Protein AF-A0A7J8BQX9-F1 (afdb_monomer)

Solvent-accessible surface area (backbone atoms only — not comparable to full-atom values): 9090 Å² total; per-residue (Å²): 136,90,81,90,88,86,88,82,90,79,88,79,79,86,71,86,81,75,79,79,79,76,76,74,73,80,74,76,67,79,62,90,77,60,11,32,30,45,75,75,44,82,87,68,85,45,78,67,28,36,35,37,30,40,22,84,43,14,66,55,52,51,28,53,30,30,54,70,61,63,80,56,61,73,78,35,79,40,83,31,44,30,27,32,68,85,82,62,49,78,61,46,82,22,41,34,36,29,30,60,49,61,82,30,71,72,44,34,26,27,26,40,42,43,32,56,13,45,70,67,41,50,51,49,52,55,52,35,48,60,70,39,88,64,44,41,76,48,58,96,67,66,84,60,45,83,80,80,86,88,129

Foldseek 3Di:
DDDDDDDDDDDDDDDDDDDPPPPPPPPPDPPQAFKAKDFPDDADADAKTKIKIFGDCQLVLCLQQWPVSDADDAADWDFTFGAQNPPRHTLFRWTKHWHDACPDQARHTMMMTTGGRDPSSRVRSVVSQVPGPRYDYDDVCNPRHPPPDDD

Radius of gyration: 25.77 Å; Cα contacts (8 Å, |Δi|>4): 270; chains: 1; bounding box: 38×90×46 Å

pLDDT: mean 81.4, std 21.97, range [32.38, 98.5]

Mean predicted aligned error: 12.41 Å

Sequence (151 aa):
MWRVPWTLAARAARGPRRPCTRQGSDSSAPRSGSTIFALSSGQGRCGIAVIRTSGPASSHALRSLTAPRDLPRPRYACLRLLSDPCSGEPLDRALVLWFPGPQSFTGEDCAEFHVHGGPAVVSGVLQALGRVPGLRPAEAGADRGSAQEHT

Structure (mmCIF, N/CA/C/O backbone):
data_AF-A0A7J8BQX9-F1
#
_entry.id   AF-A0A7J8BQX9-F1
#
loop_
_atom_site.group_PDB
_atom_site.id
_atom_site.type_symbol
_atom_site.label_atom_id
_atom_site.label_alt_id
_atom_site.label_comp_id
_atom_site.label_asym_id
_atom_site.label_entity_id
_atom_site.label_seq_id
_atom_site.pdbx_PDB_ins_code
_atom_site.Cartn_x
_atom_site.Cartn_y
_atom_site.Cartn_z
_atom_site.occupancy
_atom_site.B_iso_or_equiv
_atom_site.auth_seq_id
_atom_site.auth_comp_id
_atom_site.auth_asym_id
_atom_site.auth_atom_id
_atom_site.pdbx_PDB_model_num
ATOM 1 N N . MET A 1 1 ? 17.560 72.592 19.141 1.00 37.75 1 MET A N 1
ATOM 2 C CA . MET A 1 1 ? 17.325 74.013 19.468 1.00 37.75 1 MET A CA 1
ATOM 3 C C . MET A 1 1 ? 16.197 74.512 18.551 1.00 37.75 1 MET A C 1
ATOM 5 O O . MET A 1 1 ? 16.470 74.691 17.380 1.00 37.75 1 MET A O 1
ATOM 9 N N . TRP A 1 2 ? 14.970 74.647 19.103 1.00 32.38 2 TRP A N 1
ATOM 10 C CA . TRP A 1 2 ? 13.715 75.275 18.582 1.00 32.38 2 TRP A CA 1
ATOM 11 C C . TRP A 1 2 ? 13.065 74.738 17.286 1.00 32.38 2 TRP A C 1
ATOM 13 O O . TRP A 1 2 ? 13.762 74.282 16.398 1.00 32.38 2 TRP A O 1
ATOM 23 N N . ARG A 1 3 ? 11.759 74.890 17.008 1.00 40.19 3 ARG A N 1
ATOM 24 C CA . ARG A 1 3 ? 10.461 74.709 17.712 1.00 40.19 3 ARG A CA 1
ATOM 25 C C . ARG A 1 3 ? 9.369 75.090 16.671 1.00 40.19 3 ARG A C 1
ATOM 27 O O . ARG A 1 3 ? 9.375 76.248 16.291 1.00 40.19 3 ARG A O 1
ATOM 34 N N . VAL A 1 4 ? 8.444 74.159 16.341 1.00 45.25 4 VAL A N 1
ATOM 35 C CA . VAL A 1 4 ? 7.007 74.295 15.893 1.00 45.25 4 VAL A CA 1
ATOM 36 C C . VAL A 1 4 ? 6.656 75.264 14.727 1.00 45.25 4 VAL A C 1
ATOM 38 O O . VAL A 1 4 ? 7.514 76.032 14.319 1.00 45.25 4 VAL A O 1
ATOM 41 N N . PRO A 1 5 ? 5.393 75.375 14.232 1.00 58.66 5 PRO A N 1
ATOM 42 C CA . PRO A 1 5 ? 4.185 74.506 14.265 1.00 58.66 5 PRO A CA 1
ATOM 43 C C . PRO A 1 5 ? 3.642 74.170 12.832 1.00 58.66 5 PRO A C 1
ATOM 45 O O . PRO A 1 5 ? 4.294 74.511 11.860 1.00 58.66 5 PRO A O 1
ATOM 48 N N . TRP A 1 6 ? 2.514 73.484 12.583 1.00 41.94 6 TRP A N 1
ATOM 49 C CA . TRP A 1 6 ? 1.129 74.013 12.510 1.00 41.94 6 TRP A CA 1
ATOM 50 C C . TRP A 1 6 ? 0.108 72.859 12.577 1.00 41.94 6 TRP A C 1
ATOM 52 O O . TRP A 1 6 ? 0.326 71.753 12.089 1.00 41.94 6 TRP A O 1
ATOM 62 N N . THR A 1 7 ? -1.023 73.165 13.201 1.00 47.94 7 THR A N 1
ATOM 63 C CA . THR A 1 7 ? -2.291 72.427 13.273 1.00 47.94 7 THR A CA 1
ATOM 64 C C . THR A 1 7 ? -2.990 72.283 11.918 1.00 47.94 7 THR A C 1
ATOM 66 O O . THR A 1 7 ? -3.078 73.273 11.202 1.00 47.94 7 THR A O 1
ATOM 69 N N . LEU A 1 8 ? -3.654 71.149 11.656 1.00 48.16 8 LEU A N 1
ATOM 70 C CA . LEU A 1 8 ? -5.125 71.092 11.576 1.00 48.16 8 LEU A CA 1
ATOM 71 C C . LEU A 1 8 ? -5.642 69.645 11.504 1.00 48.16 8 LEU A C 1
ATOM 73 O O . LEU A 1 8 ? -5.006 68.742 10.972 1.00 48.16 8 LEU A O 1
ATOM 77 N N . ALA A 1 9 ? -6.829 69.468 12.067 1.00 49.69 9 ALA A N 1
ATOM 78 C CA . ALA A 1 9 ? -7.591 68.240 12.159 1.00 49.69 9 ALA A CA 1
ATOM 79 C C . ALA A 1 9 ? -8.094 67.709 10.805 1.00 49.69 9 ALA A C 1
ATOM 81 O O . ALA A 1 9 ? -8.467 68.480 9.928 1.00 49.69 9 ALA A O 1
ATOM 82 N N . ALA A 1 10 ? -8.286 66.390 10.726 1.00 47.75 10 ALA A N 1
ATOM 83 C CA . ALA A 1 10 ? -9.367 65.799 9.942 1.00 47.75 10 ALA A CA 1
ATOM 84 C C . ALA A 1 10 ? -9.818 64.477 10.588 1.00 47.75 10 ALA A C 1
ATOM 86 O O . ALA A 1 10 ? -9.126 63.462 10.552 1.00 47.75 10 ALA A O 1
ATOM 87 N N . ARG A 1 11 ? -11.006 64.504 11.208 1.00 53.56 11 ARG A N 1
ATOM 88 C CA . ARG A 1 11 ? -11.765 63.312 11.610 1.00 53.56 11 ARG A CA 1
ATOM 89 C C . ARG A 1 11 ? -12.188 62.574 10.340 1.00 53.56 11 ARG A C 1
ATOM 91 O O . ARG A 1 11 ? -13.098 63.028 9.654 1.00 53.56 11 ARG A O 1
ATOM 98 N N . ALA A 1 12 ? -11.571 61.432 10.054 1.00 50.25 12 ALA A N 1
ATOM 99 C CA . ALA A 1 12 ? -12.084 60.509 9.051 1.00 50.25 12 ALA A CA 1
ATOM 100 C C . ALA A 1 12 ? -13.256 59.704 9.638 1.00 50.25 12 ALA A C 1
ATOM 102 O O . ALA A 1 12 ? -13.161 59.092 10.707 1.00 50.25 12 ALA A O 1
ATOM 103 N N . ALA A 1 13 ? -14.386 59.765 8.940 1.00 50.75 13 ALA A N 1
ATOM 104 C CA . ALA A 1 13 ? -15.633 59.106 9.277 1.00 50.75 13 ALA A CA 1
ATOM 105 C C . ALA A 1 13 ? -15.498 57.574 9.234 1.00 50.75 13 ALA A C 1
ATOM 107 O O . ALA A 1 13 ? -14.923 56.999 8.311 1.00 50.75 13 ALA A O 1
ATOM 108 N N . ARG A 1 14 ? -16.071 56.904 10.240 1.00 51.09 14 ARG A N 1
ATOM 109 C CA . ARG A 1 14 ? -16.237 55.448 10.277 1.00 51.09 14 ARG A CA 1
ATOM 110 C C . ARG A 1 14 ? -17.332 55.052 9.284 1.00 51.09 14 ARG A C 1
ATOM 112 O O . ARG A 1 14 ? -18.508 55.254 9.566 1.00 51.09 14 ARG A O 1
ATOM 119 N N . GLY A 1 15 ? -16.938 54.506 8.135 1.00 50.88 15 GLY A N 1
ATOM 120 C CA . GLY A 1 15 ? -17.856 53.848 7.203 1.00 50.88 15 GLY A CA 1
ATOM 121 C C . GLY A 1 15 ? -18.431 52.546 7.789 1.00 50.88 15 GLY A C 1
ATOM 122 O O . GLY A 1 15 ? -17.810 51.944 8.673 1.00 50.88 15 GLY A O 1
ATOM 123 N N . PRO A 1 16 ? -19.614 52.098 7.332 1.00 52.91 16 PRO A N 1
ATOM 124 C CA . PRO A 1 16 ? -20.264 50.904 7.856 1.00 52.91 16 PRO A CA 1
ATOM 125 C C . PRO A 1 16 ? -19.437 49.657 7.527 1.00 52.91 16 PRO A C 1
ATOM 127 O O . PRO A 1 16 ? -19.082 49.401 6.374 1.00 52.91 16 PRO A O 1
ATOM 130 N N . ARG A 1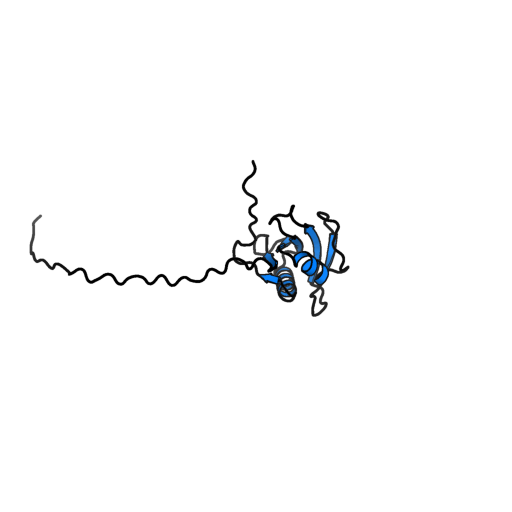 17 ? -19.115 48.873 8.562 1.00 54.88 17 ARG A N 1
ATOM 131 C CA . ARG A 1 17 ? -18.432 47.584 8.422 1.00 54.88 17 ARG A CA 1
ATOM 132 C C . ARG A 1 17 ? -19.340 46.636 7.641 1.00 54.88 17 ARG A C 1
ATOM 134 O O . ARG A 1 17 ? -20.412 46.276 8.117 1.00 54.88 17 ARG A O 1
ATOM 141 N N . ARG A 1 18 ? -18.901 46.238 6.446 1.00 50.16 18 ARG A N 1
ATOM 142 C CA . ARG A 1 18 ? -19.527 45.156 5.679 1.00 50.16 18 ARG A CA 1
ATOM 143 C C . ARG A 1 18 ? -19.466 43.866 6.507 1.00 50.16 18 ARG A C 1
ATOM 145 O O . ARG A 1 18 ? -18.382 43.545 7.000 1.00 50.16 18 ARG A O 1
ATOM 152 N N . PRO A 1 19 ? -20.573 43.125 6.670 1.00 48.69 19 PRO A N 1
ATOM 153 C CA . PRO A 1 19 ? -20.513 41.820 7.303 1.00 48.69 19 PRO A CA 1
ATOM 154 C C . PRO A 1 19 ? -19.683 40.891 6.415 1.00 48.69 19 PRO A C 1
ATOM 156 O O . PRO A 1 19 ? -19.933 40.772 5.214 1.00 48.69 19 PRO A O 1
ATOM 159 N N . CYS A 1 20 ? -18.669 40.254 7.003 1.00 46.84 20 CYS A N 1
ATOM 160 C CA . CYS A 1 20 ? -18.013 39.125 6.373 1.00 46.84 20 CYS A CA 1
ATOM 161 C C . CYS A 1 20 ? -19.053 38.005 6.272 1.00 46.84 20 CYS A C 1
ATOM 163 O O . CYS A 1 20 ? -19.405 37.350 7.251 1.00 46.84 20 CYS A O 1
ATOM 165 N N . THR A 1 21 ? -19.598 37.792 5.081 1.00 54.22 21 THR A N 1
ATOM 166 C CA . THR A 1 21 ? -20.273 36.533 4.790 1.00 54.22 21 THR A CA 1
ATOM 167 C C . THR A 1 21 ? -19.191 35.465 4.805 1.00 54.22 21 THR A C 1
ATOM 169 O O . THR A 1 21 ? -18.440 35.309 3.842 1.00 54.22 21 THR A O 1
ATOM 172 N N . ARG A 1 22 ? -19.064 34.798 5.954 1.00 51.34 22 ARG A N 1
ATOM 173 C CA . ARG A 1 22 ? -18.281 33.585 6.152 1.00 51.34 22 ARG A CA 1
ATOM 174 C C . ARG A 1 22 ? -18.890 32.542 5.220 1.00 51.34 22 ARG A C 1
ATOM 176 O O . ARG A 1 22 ? -19.876 31.902 5.565 1.00 51.34 22 ARG A O 1
ATOM 183 N N . GLN A 1 23 ? -18.373 32.456 3.998 1.00 56.19 23 GLN A N 1
ATOM 184 C CA . GLN A 1 23 ? -18.659 31.323 3.134 1.00 56.19 23 GLN A CA 1
ATOM 185 C C . GLN A 1 23 ? -18.113 30.109 3.876 1.00 56.19 23 GLN A C 1
ATOM 187 O O . GLN A 1 23 ? -16.906 29.989 4.081 1.00 56.19 23 GLN A O 1
ATOM 192 N N . GLY A 1 24 ? -19.025 29.286 4.390 1.00 42.78 24 GLY A N 1
ATOM 193 C CA . GLY A 1 24 ? -18.687 27.971 4.895 1.00 42.78 24 GLY A CA 1
ATOM 194 C C . GLY A 1 24 ? -18.142 27.181 3.721 1.00 42.78 24 GLY A C 1
ATOM 195 O O . GLY A 1 24 ? -18.906 26.717 2.881 1.00 42.78 24 GLY A O 1
ATOM 196 N N . SER A 1 25 ? -16.819 27.086 3.633 1.00 49.59 25 SER A N 1
ATOM 197 C CA . SER A 1 25 ? -16.188 25.977 2.942 1.00 49.59 25 SER A CA 1
ATOM 198 C C . SER A 1 25 ? -16.657 24.731 3.677 1.00 49.59 25 SER A C 1
ATOM 200 O O . SER A 1 25 ? -16.297 24.539 4.840 1.00 49.59 25 SER A O 1
ATOM 202 N N . ASP A 1 26 ? -17.527 23.965 3.031 1.00 43.91 26 ASP A N 1
ATOM 203 C CA . ASP A 1 26 ? -17.935 22.637 3.459 1.00 43.91 26 ASP A CA 1
ATOM 204 C C . ASP A 1 26 ? -16.667 21.785 3.586 1.00 43.91 26 ASP A C 1
ATOM 206 O O . ASP A 1 26 ? -16.126 21.262 2.612 1.00 43.91 26 ASP A O 1
ATOM 210 N N . SER A 1 27 ? -16.093 21.777 4.787 1.00 46.38 27 SER A N 1
ATOM 211 C CA . SER A 1 27 ? -15.006 20.894 5.167 1.00 46.38 27 SER A CA 1
ATOM 212 C C . SER A 1 27 ? -15.613 19.505 5.196 1.00 46.38 27 SER A C 1
ATOM 214 O O . SER A 1 27 ? -16.216 19.123 6.201 1.00 46.38 27 SER A O 1
ATOM 216 N N . SER A 1 28 ? -15.520 18.797 4.069 1.00 41.41 28 SER A N 1
ATOM 217 C CA . SER A 1 28 ? -16.001 17.432 3.945 1.00 41.41 28 SER A CA 1
ATOM 218 C C . SER A 1 28 ? -15.321 16.596 5.020 1.00 41.41 28 SER A C 1
ATOM 220 O O . SER A 1 28 ? -14.158 16.215 4.886 1.00 41.41 28 SER A O 1
ATOM 222 N N . ALA A 1 29 ? -16.044 16.331 6.106 1.00 47.25 29 ALA A N 1
ATOM 223 C CA . ALA A 1 29 ? -15.670 15.309 7.062 1.00 47.25 29 ALA A CA 1
ATOM 224 C C . ALA A 1 29 ? -15.322 14.032 6.272 1.00 47.25 29 ALA A C 1
ATOM 226 O O . ALA A 1 29 ? -15.980 13.758 5.258 1.00 47.25 29 ALA A O 1
ATOM 227 N N . PRO A 1 30 ? -14.287 13.268 6.672 1.00 46.03 30 PRO A N 1
ATOM 228 C CA . PRO A 1 30 ? -13.904 12.059 5.958 1.00 46.03 3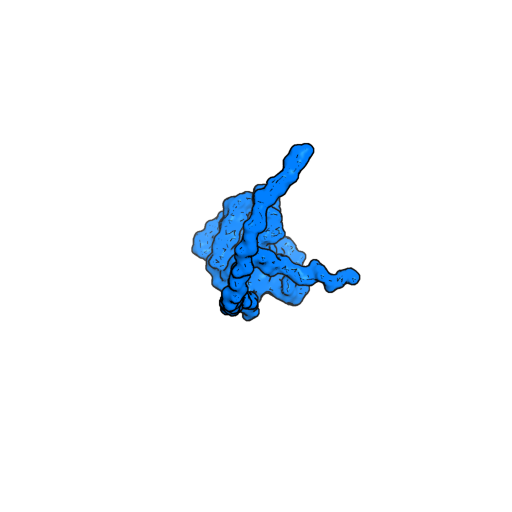0 PRO A CA 1
ATOM 229 C C . PRO A 1 30 ? -15.152 11.194 5.798 1.00 46.03 30 PRO A C 1
ATOM 231 O O . PRO A 1 30 ? -15.782 10.828 6.790 1.00 46.03 30 PRO A O 1
ATOM 234 N N . ARG A 1 31 ? -15.562 10.931 4.549 1.00 49.25 31 ARG A N 1
ATOM 235 C CA . ARG A 1 31 ? -16.710 10.062 4.275 1.00 49.25 31 ARG A CA 1
ATOM 236 C C . ARG A 1 31 ? -16.439 8.743 4.986 1.00 49.25 31 ARG A C 1
ATOM 238 O O . ARG A 1 31 ? -15.521 8.029 4.582 1.00 49.25 31 ARG A O 1
ATOM 245 N N . SER A 1 32 ? -17.203 8.453 6.038 1.00 54.91 32 SER A N 1
ATOM 246 C CA . SER A 1 32 ? -17.091 7.221 6.815 1.00 54.91 32 SER A CA 1
ATOM 247 C C . SER A 1 32 ? -17.264 6.037 5.857 1.00 54.91 32 SER A C 1
ATOM 249 O O . SER A 1 32 ? -18.384 5.734 5.444 1.00 54.91 32 SER A O 1
ATOM 251 N N . GLY A 1 33 ? -16.155 5.451 5.401 1.00 66.38 33 GLY A N 1
ATOM 252 C CA . GLY A 1 33 ? -16.148 4.365 4.418 1.00 66.38 33 GLY A CA 1
ATOM 253 C C . GLY A 1 33 ? -15.125 4.466 3.279 1.00 66.38 33 GLY A C 1
ATOM 254 O O . GLY A 1 33 ? -14.944 3.474 2.578 1.00 66.38 33 GLY A O 1
ATOM 255 N N . SER A 1 34 ? -14.436 5.595 3.062 1.00 87.06 34 SER A N 1
ATOM 256 C CA . SER A 1 34 ? -13.342 5.649 2.068 1.00 87.06 34 SER A CA 1
ATOM 257 C C . SER A 1 34 ? -12.013 5.203 2.680 1.00 87.06 34 SER A C 1
ATOM 259 O O . SER A 1 34 ? -11.651 5.725 3.731 1.00 87.06 34 SER A O 1
ATOM 261 N N . THR A 1 35 ? -11.263 4.320 2.013 1.00 95.38 35 THR A N 1
ATOM 262 C CA . THR A 1 35 ? -9.914 3.925 2.462 1.00 95.38 35 THR A CA 1
ATOM 263 C C . THR A 1 35 ? -8.887 4.946 1.999 1.00 95.38 35 THR A C 1
ATOM 265 O O . THR A 1 35 ? -8.873 5.329 0.828 1.00 95.38 35 THR A O 1
ATOM 268 N N . ILE A 1 36 ? -8.035 5.400 2.909 1.00 96.25 36 ILE A N 1
ATOM 269 C CA . ILE A 1 36 ? -6.973 6.367 2.627 1.00 96.25 36 ILE A CA 1
ATOM 270 C C . ILE A 1 36 ? -5.616 5.681 2.522 1.00 96.25 36 ILE A C 1
ATOM 272 O O . ILE A 1 36 ? -5.424 4.604 3.088 1.00 96.25 36 ILE A O 1
ATOM 276 N N . PHE A 1 37 ? -4.679 6.300 1.804 1.00 97.19 37 PHE A N 1
ATOM 277 C CA . PHE A 1 37 ? -3.283 5.878 1.788 1.00 97.19 37 PHE A CA 1
ATOM 278 C C . PHE A 1 37 ? -2.304 7.048 1.706 1.00 97.19 37 PHE A C 1
ATOM 280 O O . PHE A 1 37 ? -2.562 8.031 1.004 1.00 97.19 37 PHE A O 1
ATOM 287 N N . ALA A 1 38 ? -1.143 6.915 2.346 1.00 96.12 38 ALA A N 1
ATOM 288 C CA . ALA A 1 38 ? -0.025 7.835 2.169 1.00 96.12 38 ALA A CA 1
ATOM 289 C C . ALA A 1 38 ? 1.328 7.225 2.549 1.00 96.12 38 ALA A C 1
ATOM 291 O O . ALA A 1 38 ? 1.443 6.170 3.181 1.00 96.12 38 ALA A O 1
ATOM 292 N N . LEU A 1 39 ? 2.383 7.951 2.174 1.00 95.44 39 LEU A N 1
ATOM 293 C CA . LEU A 1 39 ? 3.724 7.754 2.708 1.00 95.44 39 LEU A CA 1
ATOM 294 C C . LEU A 1 39 ? 3.731 8.124 4.201 1.00 95.44 39 LEU A C 1
ATOM 296 O O . LEU A 1 39 ? 3.517 9.277 4.564 1.00 95.44 39 LEU A O 1
ATOM 300 N N . SER A 1 40 ? 3.986 7.134 5.051 1.00 93.94 40 SER A N 1
ATOM 301 C CA . SER A 1 40 ? 4.053 7.258 6.512 1.00 93.94 40 SER A CA 1
ATOM 302 C C . SER A 1 40 ? 5.469 7.516 7.039 1.00 93.94 40 SER A C 1
ATOM 304 O O . SER A 1 40 ? 5.630 7.919 8.189 1.00 93.94 40 SER A O 1
ATOM 306 N N . SER A 1 41 ? 6.503 7.287 6.225 1.00 89.31 41 SER A N 1
ATOM 307 C CA . SER A 1 41 ? 7.892 7.644 6.541 1.00 89.31 41 SER A CA 1
ATOM 308 C C . SER A 1 41 ? 8.249 9.062 6.072 1.00 89.31 41 SER A C 1
ATOM 310 O O . SER A 1 41 ? 7.495 9.709 5.346 1.00 89.31 41 SER A O 1
ATOM 312 N N . GLY A 1 42 ? 9.436 9.548 6.455 1.00 81.50 42 GLY A N 1
ATOM 313 C CA . GLY A 1 42 ? 9.975 10.807 5.935 1.00 81.50 42 GLY A CA 1
ATOM 314 C C . GLY A 1 42 ? 10.099 10.803 4.405 1.00 81.50 42 GLY A C 1
ATOM 315 O O . GLY A 1 42 ? 10.324 9.760 3.789 1.00 81.50 42 GLY A O 1
ATOM 316 N N . GLN A 1 43 ? 9.949 11.979 3.796 1.00 80.69 43 GLN A N 1
ATOM 317 C CA . GLN A 1 43 ? 10.143 12.168 2.358 1.00 80.69 43 GLN A CA 1
ATOM 318 C C . GLN A 1 43 ? 11.635 12.181 1.999 1.00 80.69 43 GLN A C 1
ATOM 320 O O . GLN A 1 43 ? 12.465 12.666 2.766 1.00 80.69 43 GLN A O 1
ATOM 325 N N . GLY A 1 44 ? 11.963 11.706 0.796 1.00 82.94 44 GLY A N 1
ATOM 326 C CA . GLY A 1 44 ? 13.325 11.700 0.262 1.00 82.94 44 GLY A CA 1
ATOM 327 C C . GLY A 1 44 ? 13.913 10.298 0.114 1.00 82.94 44 GLY A C 1
ATOM 328 O O . GLY A 1 44 ? 13.229 9.289 0.275 1.00 82.94 44 GLY A O 1
ATOM 329 N N . ARG A 1 45 ? 15.198 10.242 -0.248 1.00 88.50 45 ARG A N 1
ATOM 330 C CA . ARG A 1 45 ? 15.920 8.976 -0.418 1.00 88.50 45 ARG A CA 1
ATOM 331 C C . ARG A 1 45 ? 16.183 8.352 0.948 1.00 88.50 45 ARG A C 1
ATOM 333 O O . ARG A 1 45 ? 16.784 8.987 1.810 1.00 88.50 45 ARG A O 1
ATOM 340 N N . CYS A 1 46 ? 15.774 7.104 1.117 1.00 92.31 46 CYS A N 1
ATOM 341 C CA . CYS A 1 46 ? 16.002 6.324 2.329 1.00 92.31 46 CYS A CA 1
ATOM 342 C C . CYS A 1 46 ? 16.182 4.839 1.982 1.00 92.31 46 CYS A C 1
ATOM 344 O O . CYS A 1 46 ? 15.937 4.428 0.849 1.00 92.31 46 CYS A O 1
ATOM 346 N N . GLY A 1 47 ? 16.645 4.034 2.943 1.00 95.19 47 GLY A N 1
ATOM 347 C CA . GLY A 1 47 ? 16.728 2.583 2.756 1.00 95.19 47 GLY A CA 1
ATOM 348 C C . GLY A 1 47 ? 15.338 1.968 2.596 1.00 95.19 47 GLY A C 1
ATOM 349 O O . GLY A 1 47 ? 15.078 1.280 1.614 1.00 95.19 47 GLY A O 1
ATOM 350 N N . ILE A 1 48 ? 14.432 2.301 3.519 1.00 97.00 48 ILE A N 1
ATOM 351 C CA . ILE A 1 48 ? 13.054 1.811 3.551 1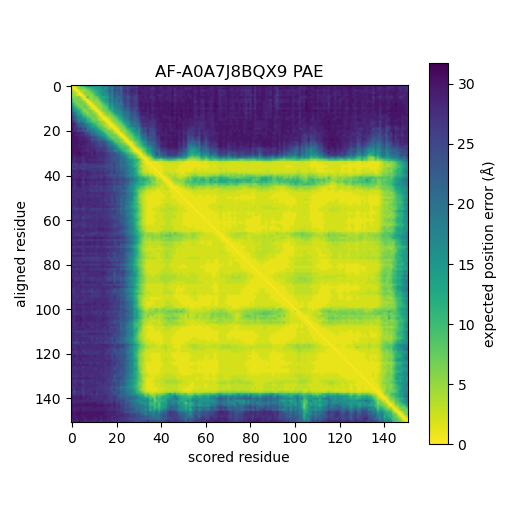.00 97.00 48 ILE A CA 1
ATOM 352 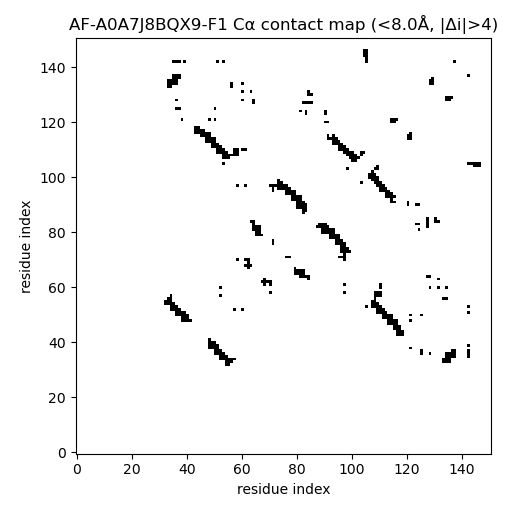C C . ILE A 1 48 ? 12.087 2.984 3.688 1.00 97.00 48 ILE A C 1
ATOM 354 O O . ILE A 1 48 ? 12.263 3.841 4.555 1.00 97.00 48 ILE A O 1
ATOM 358 N N . ALA A 1 49 ? 11.054 2.975 2.854 1.00 96.94 49 ALA A N 1
ATOM 359 C CA . ALA A 1 49 ? 9.886 3.829 2.949 1.00 96.94 49 ALA A CA 1
ATOM 360 C C . ALA A 1 49 ? 8.672 2.999 3.384 1.00 96.94 49 ALA A C 1
ATOM 362 O O . ALA A 1 49 ?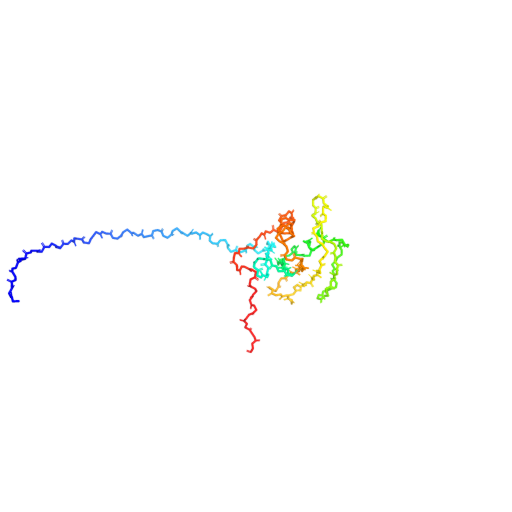 8.487 1.869 2.933 1.00 96.94 49 ALA A O 1
ATOM 363 N N . VAL A 1 50 ? 7.831 3.567 4.248 1.00 97.62 50 VAL A N 1
ATOM 364 C CA . VAL A 1 50 ? 6.599 2.911 4.708 1.00 97.62 50 VAL A CA 1
ATOM 365 C C . VAL A 1 50 ? 5.413 3.620 4.083 1.00 97.62 50 VAL A C 1
ATOM 367 O O . VAL A 1 50 ? 5.227 4.814 4.304 1.00 97.62 50 VAL A O 1
ATOM 370 N N . ILE A 1 51 ? 4.607 2.890 3.320 1.00 97.69 51 ILE A N 1
ATOM 371 C CA . ILE A 1 51 ? 3.3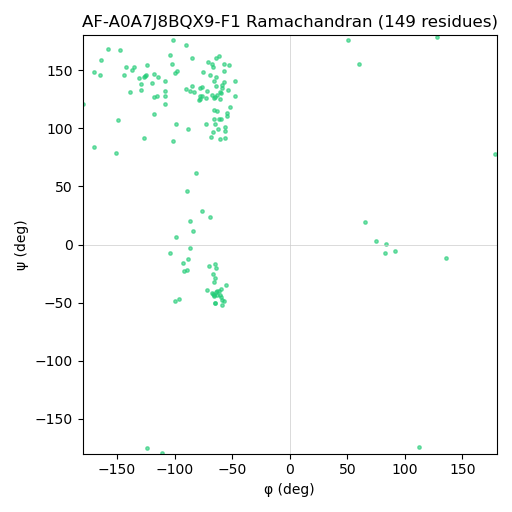22 3.354 2.791 1.00 97.69 51 ILE A CA 1
ATOM 372 C C . ILE A 1 51 ? 2.224 2.625 3.555 1.00 97.69 51 ILE A C 1
ATOM 374 O O . ILE A 1 51 ? 2.288 1.407 3.718 1.00 97.69 51 ILE A O 1
ATOM 378 N N . ARG A 1 52 ? 1.220 3.359 4.030 1.00 97.81 52 ARG A N 1
ATOM 379 C CA . ARG A 1 52 ? 0.116 2.804 4.814 1.00 97.81 52 ARG A CA 1
ATOM 380 C C . ARG A 1 52 ? -1.202 3.007 4.092 1.00 97.81 52 ARG A C 1
ATOM 382 O O . ARG A 1 52 ? -1.387 4.011 3.417 1.00 97.81 52 ARG A O 1
ATOM 389 N N . THR A 1 53 ? -2.103 2.049 4.267 1.00 97.50 53 THR A N 1
ATOM 390 C CA . THR A 1 53 ? -3.532 2.170 3.961 1.00 97.50 53 THR A CA 1
ATOM 391 C C . THR A 1 53 ? -4.334 2.083 5.261 1.00 97.50 53 THR A C 1
ATOM 393 O O . THR A 1 53 ? -3.936 1.341 6.163 1.00 97.50 53 THR A O 1
ATOM 396 N N . SER A 1 54 ? -5.433 2.832 5.374 1.00 96.50 54 SER A N 1
ATOM 397 C CA . SER A 1 54 ? -6.385 2.764 6.494 1.00 96.50 54 SER A CA 1
ATOM 398 C C . SER A 1 54 ? -7.818 2.844 5.987 1.00 96.50 54 SER A C 1
ATOM 400 O O . SER A 1 54 ? -8.134 3.729 5.192 1.00 96.50 54 SER A O 1
ATOM 402 N N . GLY A 1 55 ? -8.676 1.935 6.446 1.00 95.38 55 GLY A N 1
ATOM 403 C CA . GLY A 1 55 ? -10.089 1.868 6.084 1.00 95.38 55 GLY A CA 1
ATOM 404 C C . GLY A 1 55 ? -10.533 0.485 5.584 1.00 95.38 55 GLY A C 1
ATOM 405 O O . GLY A 1 55 ? -9.730 -0.446 5.477 1.00 95.38 55 GLY A O 1
ATOM 406 N N . PRO A 1 56 ? -11.825 0.324 5.249 1.00 95.38 56 PRO A N 1
ATOM 407 C CA . PRO A 1 56 ? -12.440 -0.983 4.978 1.00 95.38 56 PRO A CA 1
ATOM 408 C C . PRO A 1 56 ? -11.872 -1.730 3.756 1.00 95.38 56 PRO A C 1
ATOM 410 O O . PRO A 1 56 ? -12.022 -2.945 3.647 1.00 95.38 56 PRO A O 1
ATOM 413 N N . ALA A 1 57 ? -11.210 -1.033 2.830 1.00 96.38 57 ALA A N 1
ATOM 414 C CA . ALA A 1 57 ? -10.595 -1.610 1.637 1.00 96.38 57 ALA A CA 1
ATOM 415 C C . ALA A 1 57 ? -9.080 -1.849 1.787 1.00 96.38 57 ALA A C 1
ATOM 417 O O . ALA A 1 57 ? -8.444 -2.265 0.820 1.00 96.38 57 ALA A O 1
ATOM 418 N N . SER A 1 58 ? -8.481 -1.661 2.970 1.00 97.38 58 SER A N 1
ATOM 419 C CA . SER A 1 58 ? -7.044 -1.921 3.188 1.00 97.38 58 SER A CA 1
ATOM 420 C C . SER A 1 58 ? -6.661 -3.379 2.904 1.00 97.38 58 SER A C 1
ATOM 422 O O . SER A 1 58 ? -5.619 -3.654 2.308 1.00 97.38 58 SER A O 1
ATOM 424 N N . SER A 1 59 ? -7.531 -4.331 3.261 1.00 97.12 59 SER A N 1
ATOM 425 C CA . SER A 1 59 ? -7.331 -5.747 2.924 1.00 97.12 59 SER A CA 1
ATOM 426 C C . SER A 1 59 ? -7.353 -5.979 1.411 1.00 97.12 59 SER A C 1
ATOM 428 O O . SER A 1 59 ? -6.536 -6.731 0.878 1.00 97.12 59 SER A O 1
ATOM 430 N N . HIS A 1 60 ? -8.265 -5.310 0.702 1.00 97.19 60 HIS A N 1
ATOM 431 C CA . HIS A 1 60 ? -8.368 -5.381 -0.750 1.00 97.19 60 HIS A CA 1
ATOM 432 C C . HIS A 1 60 ? -7.144 -4.763 -1.432 1.00 97.19 60 HIS A C 1
ATOM 434 O O . HIS A 1 60 ? -6.601 -5.366 -2.357 1.00 97.19 60 HIS A O 1
ATOM 440 N N . ALA A 1 61 ? -6.660 -3.621 -0.941 1.00 97.44 61 ALA A N 1
ATOM 441 C CA . ALA A 1 61 ? -5.437 -2.986 -1.418 1.00 97.44 61 ALA A CA 1
ATOM 442 C C . ALA A 1 61 ? -4.238 -3.932 -1.311 1.00 97.44 61 ALA A C 1
ATOM 444 O O . ALA A 1 61 ? -3.533 -4.150 -2.295 1.00 97.44 61 ALA A O 1
ATOM 445 N N . LEU A 1 62 ? -4.063 -4.564 -0.144 1.00 97.81 62 LEU A N 1
ATOM 446 C CA . LEU A 1 62 ? -2.968 -5.499 0.088 1.00 97.81 62 LEU A CA 1
ATOM 447 C C . LEU A 1 62 ? -3.005 -6.665 -0.909 1.00 97.81 62 LEU A C 1
ATOM 449 O O . LEU A 1 62 ? -2.034 -6.887 -1.625 1.00 97.81 62 LEU A O 1
ATOM 453 N N . ARG A 1 63 ? -4.151 -7.344 -1.043 1.00 97.81 63 ARG A N 1
ATOM 454 C CA . ARG A 1 63 ? -4.316 -8.471 -1.985 1.00 97.81 63 ARG A CA 1
ATOM 455 C C . ARG A 1 63 ? -4.192 -8.070 -3.458 1.00 97.81 63 ARG A C 1
ATOM 457 O O . ARG A 1 63 ? -3.853 -8.905 -4.300 1.00 97.81 63 ARG A O 1
ATOM 464 N N . SER A 1 64 ? -4.535 -6.828 -3.792 1.00 97.62 64 SER A N 1
ATOM 465 C CA . SER A 1 64 ? -4.495 -6.334 -5.171 1.00 97.62 64 SER A CA 1
ATOM 466 C C . SER A 1 64 ? -3.063 -6.143 -5.652 1.00 97.62 64 SER A C 1
ATOM 468 O O . SER A 1 64 ? -2.765 -6.497 -6.793 1.00 97.62 64 SER A O 1
ATOM 470 N N . LEU A 1 65 ? -2.189 -5.650 -4.770 1.00 98.00 65 LEU A N 1
ATOM 471 C CA . LEU A 1 65 ? -0.794 -5.363 -5.088 1.00 98.00 65 LEU A CA 1
ATOM 472 C C . LEU A 1 65 ? 0.140 -6.563 -4.865 1.00 98.00 65 LEU A C 1
ATOM 474 O O . LEU A 1 65 ? 1.212 -6.581 -5.458 1.00 98.00 65 LEU A O 1
ATOM 478 N N . THR A 1 66 ? -0.210 -7.553 -4.034 1.00 97.38 66 THR A N 1
ATOM 479 C CA . THR A 1 66 ? 0.707 -8.658 -3.695 1.00 97.38 66 THR A CA 1
ATOM 480 C C . THR A 1 66 ? 0.486 -9.937 -4.499 1.00 97.38 66 THR A C 1
ATOM 482 O O . THR A 1 66 ? -0.639 -10.329 -4.814 1.00 97.38 66 THR A O 1
ATOM 485 N N . ALA A 1 67 ? 1.580 -10.671 -4.715 1.00 91.00 67 ALA A N 1
ATOM 486 C CA . ALA A 1 67 ? 1.562 -12.092 -5.051 1.00 91.00 67 ALA A CA 1
ATOM 487 C C . ALA A 1 67 ? 2.290 -12.912 -3.961 1.00 91.00 67 ALA A C 1
ATOM 489 O O . ALA A 1 67 ? 3.451 -12.609 -3.661 1.00 91.00 67 ALA A O 1
ATOM 490 N N . PRO A 1 68 ? 1.670 -13.960 -3.378 1.00 92.00 68 PRO A N 1
ATOM 491 C CA . PRO A 1 68 ? 0.260 -14.368 -3.503 1.00 92.00 68 PRO A CA 1
ATOM 492 C C . PRO A 1 68 ? -0.755 -13.319 -2.997 1.00 92.00 68 PRO A C 1
ATOM 494 O O . PRO A 1 68 ? -0.403 -12.395 -2.263 1.00 92.00 68 PRO A O 1
ATOM 497 N N . ARG A 1 69 ? -2.023 -13.468 -3.420 1.00 92.81 69 ARG A N 1
ATOM 498 C CA . ARG A 1 69 ? -3.156 -12.560 -3.111 1.00 92.81 69 ARG A CA 1
ATOM 499 C C . ARG A 1 69 ? -3.867 -12.894 -1.786 1.00 92.81 69 ARG A C 1
ATOM 501 O O . ARG A 1 69 ? -5.041 -12.564 -1.585 1.00 92.81 69 ARG A O 1
ATOM 508 N N . ASP A 1 70 ? -3.199 -13.619 -0.897 1.00 94.62 70 ASP A N 1
ATOM 509 C CA . ASP A 1 70 ? -3.670 -13.894 0.457 1.00 94.62 70 ASP A CA 1
ATOM 510 C C . ASP A 1 70 ? -3.292 -12.753 1.415 1.00 94.62 70 ASP A C 1
ATOM 512 O O . ASP A 1 70 ? -2.420 -11.938 1.120 1.00 94.62 70 ASP A O 1
ATOM 516 N N . LEU A 1 71 ? -3.970 -12.665 2.562 1.00 96.25 71 LEU A N 1
ATOM 517 C CA . LEU A 1 71 ? -3.529 -11.755 3.620 1.00 96.25 71 LEU A CA 1
ATOM 518 C C . LEU A 1 71 ? -2.472 -12.466 4.469 1.00 96.25 71 LEU A C 1
ATOM 520 O O . LEU A 1 71 ? -2.700 -13.615 4.857 1.00 96.25 71 LEU A O 1
ATOM 524 N N . PRO A 1 72 ? -1.369 -11.788 4.827 1.00 96.31 72 PRO A N 1
ATOM 525 C CA . PRO A 1 72 ? -0.489 -12.246 5.889 1.00 96.31 72 PRO A CA 1
ATOM 526 C C . PRO A 1 72 ? -1.268 -12.512 7.178 1.00 96.31 72 PRO A C 1
ATOM 528 O O . PRO A 1 72 ? -2.301 -11.885 7.447 1.00 96.31 72 PRO A O 1
ATOM 531 N N . ARG A 1 73 ? -0.729 -13.391 8.030 1.00 97.31 73 ARG A N 1
ATOM 532 C CA . ARG A 1 73 ? -1.227 -13.519 9.402 1.00 97.31 73 ARG A CA 1
ATOM 533 C C . ARG A 1 73 ? -1.201 -12.126 10.059 1.00 97.31 73 ARG A C 1
ATOM 535 O O . ARG A 1 73 ? -0.180 -11.444 9.945 1.00 97.31 73 ARG A O 1
ATOM 542 N N . PRO A 1 74 ? -2.277 -11.694 10.743 1.00 97.62 74 PRO A N 1
ATOM 543 C CA . PRO A 1 74 ? -2.319 -10.391 11.398 1.00 97.62 74 PRO A CA 1
ATOM 544 C C . PRO A 1 74 ? -1.066 -10.119 12.232 1.00 97.62 74 PRO A C 1
ATOM 546 O O . PRO A 1 74 ? -0.716 -10.936 13.083 1.00 97.62 74 PRO A O 1
ATOM 549 N N . ARG A 1 75 ? -0.418 -8.971 12.001 1.00 95.62 75 ARG A N 1
ATOM 550 C CA . ARG A 1 75 ? 0.821 -8.522 12.671 1.00 95.62 75 ARG A CA 1
ATOM 551 C C . ARG A 1 75 ? 2.077 -9.357 12.396 1.00 95.62 75 ARG A C 1
ATOM 553 O O . ARG A 1 75 ? 3.039 -9.266 13.152 1.00 95.62 75 ARG A O 1
ATOM 560 N N . TYR A 1 76 ? 2.098 -10.144 11.323 1.00 97.38 76 TYR A N 1
ATOM 561 C CA . TYR A 1 76 ? 3.311 -10.811 10.848 1.00 97.38 76 TYR A CA 1
ATOM 562 C C . TYR A 1 76 ? 3.788 -10.165 9.554 1.00 97.38 76 TYR A C 1
ATOM 564 O O . TYR A 1 76 ? 3.028 -10.044 8.593 1.00 97.38 76 TYR A O 1
ATOM 572 N N . ALA A 1 77 ? 5.063 -9.782 9.526 1.00 97.31 77 ALA A N 1
ATOM 573 C CA . ALA A 1 77 ? 5.706 -9.314 8.310 1.00 97.31 77 ALA A CA 1
ATOM 574 C C . ALA A 1 77 ? 5.942 -10.490 7.358 1.00 97.31 77 ALA A C 1
ATOM 576 O O . ALA A 1 77 ? 6.446 -11.540 7.759 1.00 97.31 77 ALA A O 1
ATOM 577 N N . CYS A 1 78 ? 5.580 -10.309 6.092 1.00 97.25 78 CYS A N 1
ATOM 578 C CA . CYS A 1 78 ? 5.821 -11.282 5.031 1.00 97.25 78 CYS A CA 1
ATOM 579 C C . CYS A 1 78 ? 6.495 -10.594 3.848 1.00 97.25 78 CYS A C 1
ATOM 581 O O . CYS A 1 78 ? 6.087 -9.504 3.457 1.00 97.25 78 CYS A O 1
ATOM 583 N N . LEU A 1 79 ? 7.491 -11.244 3.245 1.00 98.06 79 LEU A N 1
ATOM 584 C CA . LEU A 1 79 ? 8.070 -10.775 1.989 1.00 98.06 79 LEU A CA 1
ATOM 585 C C . LEU A 1 79 ? 7.116 -11.111 0.836 1.00 98.06 79 LEU A C 1
ATOM 587 O O . LEU A 1 79 ? 6.687 -12.264 0.688 1.00 98.06 79 LEU A O 1
ATOM 591 N N . ARG A 1 80 ? 6.779 -10.108 0.026 1.00 98.00 80 ARG A N 1
ATOM 592 C CA . ARG A 1 80 ? 5.906 -10.244 -1.144 1.00 98.00 80 ARG A CA 1
ATOM 593 C C . ARG A 1 80 ? 6.471 -9.457 -2.322 1.00 98.00 80 ARG A C 1
ATOM 595 O O . ARG A 1 80 ? 7.133 -8.436 -2.145 1.00 98.00 80 ARG A O 1
ATOM 602 N N . LEU A 1 81 ? 6.196 -9.943 -3.530 1.00 98.25 81 LEU A N 1
ATOM 603 C CA . LEU A 1 81 ? 6.348 -9.131 -4.732 1.00 98.25 81 LEU A CA 1
ATOM 604 C C . LEU A 1 81 ? 5.132 -8.206 -4.822 1.00 98.25 81 LEU A C 1
ATOM 606 O O . LEU A 1 81 ? 3.998 -8.691 -4.794 1.00 98.25 81 LEU A O 1
ATOM 610 N N . LEU A 1 82 ? 5.392 -6.906 -4.904 1.00 98.50 82 LEU A N 1
ATOM 611 C CA . LEU A 1 82 ? 4.412 -5.887 -5.233 1.00 98.50 82 LEU A CA 1
ATOM 612 C C . LEU A 1 82 ? 4.389 -5.693 -6.743 1.00 98.50 82 LEU A C 1
ATOM 614 O O . LEU A 1 82 ? 5.445 -5.538 -7.358 1.00 98.50 82 LEU A O 1
ATOM 618 N N . SER A 1 83 ? 3.195 -5.651 -7.312 1.00 98.38 83 SER A N 1
ATOM 619 C CA . SER A 1 83 ? 2.969 -5.396 -8.728 1.00 98.38 83 SER A CA 1
ATOM 620 C C . SER A 1 83 ? 1.836 -4.400 -8.917 1.00 98.38 83 SER A C 1
ATOM 622 O O . SER A 1 83 ? 0.923 -4.315 -8.091 1.00 98.38 83 SER A O 1
ATOM 624 N N . ASP A 1 84 ? 1.876 -3.660 -10.020 1.00 97.38 84 ASP A N 1
ATOM 625 C CA . ASP A 1 84 ? 0.751 -2.824 -10.415 1.00 97.38 84 ASP A CA 1
ATOM 626 C C . ASP A 1 84 ? -0.477 -3.710 -10.715 1.00 97.38 84 ASP A C 1
ATOM 628 O O . ASP A 1 84 ? -0.368 -4.673 -11.481 1.00 97.38 84 ASP A O 1
ATOM 632 N N . PRO A 1 85 ? -1.652 -3.427 -10.122 1.00 95.31 85 PRO A N 1
ATOM 633 C CA . PRO A 1 85 ? -2.825 -4.287 -10.254 1.00 95.31 85 PRO A CA 1
ATOM 634 C C . PRO A 1 85 ? -3.445 -4.266 -11.659 1.00 95.31 85 PRO A C 1
ATOM 636 O O . PRO A 1 85 ? -4.210 -5.174 -11.985 1.00 95.31 85 PRO A O 1
ATOM 639 N N . CYS A 1 86 ? -3.143 -3.257 -12.481 1.00 94.50 86 CYS A N 1
ATOM 640 C CA . CYS A 1 86 ? -3.679 -3.111 -13.831 1.00 94.50 86 CYS A CA 1
ATOM 641 C C . CYS A 1 86 ? -2.721 -3.666 -14.892 1.00 94.50 86 CYS A C 1
ATOM 643 O O . CYS A 1 86 ? -3.160 -4.393 -15.779 1.00 94.50 86 CYS A O 1
ATOM 645 N N . SER A 1 87 ? -1.431 -3.325 -14.822 1.00 96.31 87 SER A N 1
ATOM 646 C CA . SER A 1 87 ? -0.429 -3.742 -15.813 1.00 96.31 87 SER A CA 1
ATOM 647 C C . SER A 1 87 ? 0.284 -5.048 -15.457 1.00 96.31 87 SER A C 1
ATOM 649 O O . SER A 1 87 ? 0.824 -5.708 -16.342 1.00 96.31 87 SER A O 1
ATOM 651 N N . GLY A 1 88 ? 0.311 -5.428 -14.176 1.00 96.00 88 GLY A N 1
ATOM 652 C CA . GLY A 1 88 ? 1.099 -6.556 -13.674 1.00 96.00 88 GLY A CA 1
ATOM 653 C C . GLY A 1 88 ? 2.602 -6.275 -13.564 1.00 96.00 88 GLY A C 1
ATOM 654 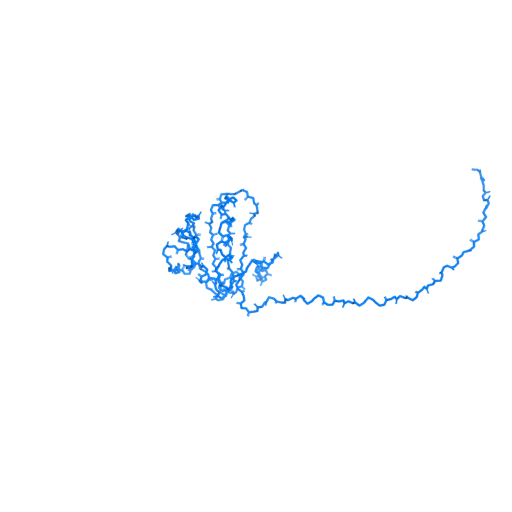O O . GLY A 1 88 ? 3.358 -7.173 -13.192 1.00 96.00 88 GLY A O 1
ATOM 655 N N . GLU A 1 89 ? 3.051 -5.051 -13.861 1.00 97.12 89 GLU A N 1
ATOM 656 C CA . GLU A 1 89 ? 4.461 -4.665 -13.771 1.00 97.12 89 GLU A CA 1
ATOM 657 C C . GLU A 1 89 ? 4.977 -4.826 -12.327 1.00 97.12 89 GLU A C 1
ATOM 659 O O . GLU A 1 89 ? 4.312 -4.366 -11.395 1.00 97.12 89 GLU A O 1
ATOM 664 N N . PRO A 1 90 ? 6.137 -5.474 -12.101 1.00 97.94 90 PRO A N 1
ATOM 665 C CA . PRO A 1 90 ? 6.729 -5.570 -10.773 1.00 97.94 90 PRO A CA 1
ATOM 666 C C . PRO A 1 90 ? 7.212 -4.197 -10.288 1.00 97.94 90 PRO A C 1
ATOM 668 O O . PRO A 1 90 ? 7.978 -3.521 -10.966 1.00 97.94 90 PRO A O 1
ATOM 671 N N . LEU A 1 91 ? 6.800 -3.820 -9.080 1.00 98.06 91 LEU A N 1
ATOM 672 C CA . LEU A 1 91 ? 7.142 -2.546 -8.447 1.00 98.06 91 LEU A CA 1
ATOM 673 C C . LEU A 1 91 ? 8.285 -2.704 -7.441 1.00 98.06 91 LEU A C 1
ATOM 675 O O . LEU A 1 91 ? 9.231 -1.920 -7.455 1.00 98.06 91 LEU A O 1
ATOM 679 N N . ASP A 1 92 ? 8.188 -3.701 -6.554 1.00 98.31 92 ASP A N 1
ATOM 680 C CA . ASP A 1 92 ? 9.192 -3.951 -5.515 1.00 98.31 92 ASP A CA 1
ATOM 681 C C . ASP A 1 92 ? 9.062 -5.347 -4.886 1.00 98.31 92 ASP A C 1
ATOM 683 O O . ASP A 1 92 ? 7.988 -5.945 -4.887 1.00 98.31 92 ASP A O 1
ATOM 687 N N . ARG A 1 93 ? 10.135 -5.852 -4.269 1.00 98.06 93 ARG A N 1
ATOM 688 C CA . ARG A 1 93 ? 10.068 -6.950 -3.292 1.00 98.06 93 ARG A CA 1
ATOM 689 C C . ARG A 1 93 ? 10.116 -6.354 -1.890 1.00 98.06 93 ARG A C 1
ATOM 691 O O . ARG A 1 93 ? 11.184 -5.981 -1.415 1.00 98.06 93 ARG A O 1
ATOM 698 N N . ALA A 1 94 ? 8.963 -6.300 -1.237 1.00 97.75 94 ALA A N 1
ATOM 699 C CA . ALA A 1 94 ? 8.753 -5.530 -0.017 1.00 97.75 94 ALA A CA 1
ATOM 700 C C . ALA A 1 94 ? 8.236 -6.400 1.131 1.00 97.75 94 ALA A C 1
ATOM 702 O O . ALA A 1 94 ? 7.579 -7.427 0.914 1.00 97.75 94 ALA A O 1
ATOM 703 N N . LEU A 1 95 ? 8.506 -5.972 2.366 1.00 98.44 95 LEU A N 1
ATOM 704 C CA . LEU A 1 95 ? 7.797 -6.514 3.520 1.00 98.44 95 LEU A CA 1
ATOM 705 C C . LEU A 1 95 ? 6.400 -5.898 3.565 1.00 98.44 95 LEU A C 1
ATOM 707 O O . LEU A 1 95 ? 6.231 -4.692 3.388 1.00 98.44 95 LEU A O 1
ATOM 711 N N . VAL A 1 96 ? 5.395 -6.728 3.811 1.00 98.44 96 VAL A N 1
ATOM 712 C CA . VAL A 1 96 ? 4.017 -6.279 3.992 1.00 98.44 96 VAL A CA 1
ATOM 713 C C . VAL A 1 96 ? 3.456 -6.757 5.317 1.00 98.44 96 VAL A C 1
ATOM 715 O O . VAL A 1 96 ? 3.794 -7.848 5.789 1.00 98.44 96 VAL A O 1
ATOM 718 N N . LEU A 1 97 ? 2.603 -5.930 5.916 1.00 98.19 97 LEU A N 1
ATOM 719 C CA . LEU A 1 97 ? 1.948 -6.217 7.185 1.00 98.19 97 LEU A CA 1
ATOM 720 C C . LEU A 1 97 ? 0.448 -5.954 7.079 1.00 98.19 97 LEU A C 1
ATOM 722 O O . LEU A 1 97 ? 0.007 -5.001 6.437 1.00 98.19 97 LEU A O 1
ATOM 726 N N . TRP A 1 98 ? -0.322 -6.800 7.759 1.00 98.19 98 TRP A N 1
ATOM 727 C CA . TRP A 1 98 ? -1.768 -6.685 7.884 1.00 98.19 98 TRP A CA 1
ATOM 728 C C . TRP A 1 98 ? -2.161 -6.433 9.343 1.00 98.19 98 TRP A C 1
ATOM 730 O O . TRP A 1 98 ? -1.764 -7.190 10.235 1.00 98.19 98 TRP A O 1
ATOM 740 N N . PHE A 1 99 ? -2.958 -5.394 9.578 1.00 97.75 99 PHE A N 1
ATOM 741 C CA . PHE A 1 99 ? -3.460 -4.989 10.887 1.00 97.75 99 PHE A CA 1
ATOM 742 C C . PHE A 1 99 ? -4.989 -4.867 10.829 1.00 97.75 99 PHE A C 1
ATOM 744 O O . PHE A 1 99 ? -5.498 -3.800 10.491 1.00 97.75 99 PHE A O 1
ATOM 751 N N . PRO A 1 100 ? -5.739 -5.934 11.148 1.00 96.81 100 PRO A N 1
ATOM 752 C CA . PRO A 1 100 ? -7.188 -5.830 11.237 1.00 96.81 100 PRO A CA 1
ATOM 753 C C . PRO A 1 100 ? -7.587 -4.907 12.399 1.00 96.81 100 PRO A C 1
ATOM 755 O O . PRO A 1 100 ? -6.973 -4.946 13.476 1.00 96.81 100 PRO A O 1
ATOM 758 N N . GLY A 1 101 ? -8.623 -4.096 12.189 1.00 91.56 101 GLY A N 1
ATOM 759 C CA . GLY A 1 101 ? -9.252 -3.315 13.251 1.00 91.56 101 GLY A CA 1
ATOM 760 C C . GLY A 1 101 ? -9.893 -4.220 14.320 1.00 91.56 101 GLY A C 1
ATOM 761 O O . GLY A 1 101 ? -10.133 -5.405 14.075 1.00 91.56 101 GLY A O 1
ATOM 762 N N . PRO A 1 102 ? -10.161 -3.713 15.538 1.00 92.56 102 PRO A N 1
ATOM 763 C CA . PRO A 1 102 ? -9.935 -2.341 15.999 1.00 92.56 102 PRO A CA 1
ATOM 764 C C . PRO A 1 102 ? -8.524 -2.092 16.550 1.00 92.56 102 PRO A C 1
ATOM 766 O O . PRO A 1 102 ? -8.187 -0.986 16.948 1.00 92.56 102 PRO A O 1
ATOM 769 N N . GLN A 1 103 ? -7.678 -3.117 16.620 1.00 89.19 103 GLN A N 1
ATOM 770 C CA . GLN A 1 103 ? -6.364 -3.019 17.255 1.00 89.19 103 GLN A CA 1
ATOM 771 C C . GLN A 1 103 ? -5.273 -2.577 16.257 1.00 89.19 103 GLN A C 1
ATOM 773 O O . GLN A 1 103 ? -4.192 -3.175 16.180 1.00 89.19 103 GLN A O 1
ATOM 778 N N . SER A 1 104 ? -5.566 -1.558 15.462 1.00 87.88 104 SER A N 1
ATOM 779 C CA . SER A 1 104 ? -4.641 -0.958 14.501 1.00 87.88 104 SER A CA 1
ATOM 780 C C . SER A 1 104 ? -4.252 0.454 14.944 1.00 87.88 104 SER A C 1
ATOM 782 O O . SER A 1 104 ? -4.698 0.945 15.977 1.00 87.88 104 SER A O 1
ATOM 784 N N . PHE A 1 105 ? -3.415 1.118 14.153 1.00 83.75 105 PHE A N 1
ATOM 785 C CA . PHE A 1 105 ? -2.979 2.479 14.443 1.00 83.75 105 PHE A CA 1
ATOM 786 C C . PHE A 1 105 ? -4.113 3.522 14.377 1.00 83.75 105 PHE A C 1
ATOM 788 O O . PHE A 1 105 ? -4.083 4.503 15.115 1.00 83.75 105 PHE A O 1
ATOM 795 N N . THR A 1 106 ? -5.108 3.318 13.511 1.00 86.50 106 THR A N 1
ATOM 796 C CA . THR A 1 106 ? -6.262 4.222 13.342 1.00 86.50 106 THR A CA 1
ATOM 797 C C . THR A 1 106 ? -7.545 3.686 13.976 1.00 86.50 106 THR A C 1
ATOM 799 O O . THR A 1 106 ? -8.552 4.385 14.000 1.00 86.50 106 THR A O 1
ATOM 802 N N . GLY A 1 107 ? -7.537 2.444 14.465 1.00 89.62 107 GLY A N 1
ATOM 803 C CA . GLY A 1 107 ? -8.746 1.727 14.870 1.00 89.62 107 GLY A CA 1
ATOM 804 C C . GLY A 1 107 ? -9.495 1.063 13.707 1.00 89.62 107 GLY A C 1
ATOM 805 O O . GLY A 1 107 ? -10.420 0.291 13.943 1.00 89.62 107 GLY A O 1
ATOM 806 N N . GLU A 1 108 ? -9.089 1.305 12.459 1.00 93.06 108 GLU A N 1
ATOM 807 C CA . GLU A 1 108 ? -9.654 0.677 11.260 1.00 93.06 108 GLU A CA 1
ATOM 808 C C . GLU A 1 108 ? -8.765 -0.458 10.743 1.00 93.06 108 GLU A C 1
ATOM 810 O O . GLU A 1 108 ? -7.660 -0.688 11.221 1.00 93.06 108 GLU A O 1
ATOM 815 N N . ASP A 1 109 ? -9.203 -1.163 9.712 1.00 96.31 109 ASP A N 1
ATOM 816 C CA . ASP A 1 109 ? -8.322 -2.057 8.970 1.00 96.31 109 ASP A CA 1
ATOM 817 C C . ASP A 1 109 ? -7.152 -1.283 8.337 1.00 96.31 109 ASP A C 1
ATOM 819 O O . ASP A 1 109 ? -7.361 -0.342 7.568 1.00 96.31 109 ASP A O 1
ATOM 823 N N . CYS A 1 110 ? -5.914 -1.702 8.612 1.00 97.19 110 CYS A N 1
ATOM 824 C CA . CYS A 1 110 ? -4.705 -1.117 8.034 1.00 97.19 110 CYS A CA 1
ATOM 825 C C . CYS A 1 110 ? -3.818 -2.163 7.354 1.00 97.19 110 CYS A C 1
ATOM 827 O O . CYS A 1 110 ? -3.644 -3.280 7.845 1.00 97.19 110 CYS A O 1
ATOM 829 N N . ALA A 1 111 ? -3.163 -1.762 6.268 1.00 98.00 111 ALA A N 1
ATOM 830 C CA . ALA A 1 111 ? -2.037 -2.498 5.700 1.00 98.00 111 ALA A CA 1
ATOM 831 C C . ALA A 1 111 ? -0.826 -1.578 5.537 1.00 98.00 111 ALA A C 1
ATOM 833 O O . ALA A 1 111 ? -0.981 -0.401 5.203 1.00 98.00 111 ALA A O 1
ATOM 834 N N . GLU A 1 112 ? 0.369 -2.121 5.749 1.00 98.12 112 GLU A N 1
ATOM 835 C CA . GLU A 1 112 ? 1.630 -1.408 5.541 1.00 98.12 112 GLU A CA 1
ATOM 836 C C . GLU A 1 112 ? 2.492 -2.103 4.490 1.00 98.12 112 GLU A C 1
ATOM 838 O O . GLU A 1 112 ? 2.619 -3.329 4.481 1.00 98.12 112 GLU A O 1
ATOM 843 N N . PHE A 1 113 ? 3.120 -1.291 3.644 1.00 98.38 113 PHE A N 1
ATOM 844 C CA . PHE A 1 113 ? 4.059 -1.687 2.603 1.00 98.38 113 PHE A CA 1
ATOM 845 C C . PHE A 1 113 ? 5.412 -1.051 2.916 1.00 98.38 113 PHE A C 1
ATOM 847 O O . PHE A 1 113 ? 5.557 0.172 2.891 1.00 98.38 113 PHE A O 1
ATOM 854 N N . HIS A 1 114 ? 6.391 -1.884 3.253 1.00 98.31 114 HIS A N 1
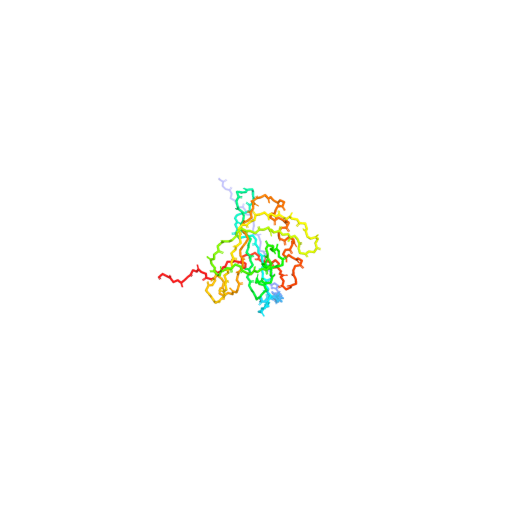ATOM 855 C CA . HIS A 1 114 ? 7.743 -1.487 3.634 1.00 98.31 114 HIS A CA 1
ATOM 856 C C . HIS A 1 114 ? 8.643 -1.709 2.420 1.00 98.31 114 HIS A C 1
ATOM 858 O O . HIS A 1 114 ? 9.170 -2.803 2.207 1.00 98.31 114 HIS A O 1
ATOM 864 N N . VAL A 1 115 ? 8.725 -0.675 1.590 1.00 98.38 115 VAL A N 1
ATOM 865 C CA . VAL A 1 115 ? 9.324 -0.701 0.251 1.00 98.38 115 VAL A CA 1
ATOM 866 C C . VAL A 1 115 ? 10.698 -0.047 0.261 1.00 98.38 115 VAL A C 1
ATOM 868 O O . VAL A 1 115 ? 11.020 0.725 1.166 1.00 98.38 115 VAL A O 1
ATOM 871 N N . HIS A 1 116 ? 11.509 -0.290 -0.763 1.00 97.88 116 HIS A N 1
ATOM 872 C CA . HIS A 1 116 ? 12.753 0.455 -0.942 1.00 97.88 116 HIS A CA 1
ATOM 873 C C . HIS A 1 116 ? 12.472 1.958 -1.076 1.00 97.88 116 HIS A C 1
ATOM 875 O O . HIS A 1 116 ? 11.606 2.386 -1.842 1.00 97.88 116 HIS A O 1
ATOM 881 N N . GLY A 1 117 ? 13.247 2.788 -0.376 1.00 96.06 117 GLY A N 1
ATOM 882 C CA . GLY A 1 117 ? 13.056 4.245 -0.332 1.00 96.06 117 GLY A CA 1
ATOM 883 C C . GLY A 1 117 ? 13.529 5.006 -1.578 1.00 96.06 117 GLY A C 1
ATOM 884 O O . GLY A 1 117 ? 13.948 6.165 -1.493 1.00 96.06 117 GLY A O 1
ATOM 885 N N . GLY A 1 118 ? 13.503 4.359 -2.745 1.00 95.88 118 GLY A N 1
ATOM 886 C CA . GLY A 1 118 ? 13.755 4.989 -4.035 1.00 95.88 118 GLY A CA 1
ATOM 887 C C . GLY A 1 118 ? 12.524 5.775 -4.510 1.00 95.88 118 GLY A C 1
ATOM 888 O O . GLY A 1 118 ? 11.423 5.226 -4.482 1.00 95.88 118 GLY A O 1
ATOM 889 N N . PRO A 1 119 ? 12.665 7.017 -5.019 1.00 94.88 119 PRO A N 1
ATOM 890 C CA . PRO A 1 119 ? 11.518 7.819 -5.462 1.00 94.88 119 PRO A CA 1
ATOM 891 C C . PRO A 1 119 ? 10.633 7.136 -6.516 1.00 94.88 119 PRO A C 1
ATOM 893 O O . PRO A 1 119 ? 9.417 7.305 -6.494 1.00 94.88 119 PRO A O 1
ATOM 896 N N . ALA A 1 120 ? 11.232 6.343 -7.412 1.00 95.88 120 ALA A N 1
ATOM 897 C CA . ALA A 1 120 ? 10.503 5.586 -8.429 1.00 95.88 120 ALA A CA 1
ATOM 898 C C . ALA A 1 120 ? 9.609 4.499 -7.810 1.00 95.88 120 ALA A C 1
ATOM 900 O O . ALA A 1 120 ? 8.440 4.404 -8.169 1.00 95.88 120 ALA A O 1
ATOM 901 N N . VAL A 1 121 ? 10.129 3.747 -6.834 1.00 97.12 121 VAL A N 1
ATOM 902 C CA . VAL A 1 121 ? 9.385 2.693 -6.128 1.00 97.12 121 VAL A CA 1
ATOM 903 C C . VAL A 1 121 ? 8.229 3.297 -5.336 1.00 97.12 121 VAL A C 1
ATOM 905 O O . VAL A 1 121 ? 7.084 2.886 -5.501 1.00 97.12 121 VAL A O 1
ATOM 908 N N . VAL A 1 122 ? 8.508 4.328 -4.531 1.00 97.31 122 VAL A N 1
ATOM 909 C CA . VAL A 1 122 ? 7.484 5.004 -3.720 1.00 97.31 122 VAL A CA 1
ATOM 910 C C . VAL A 1 122 ? 6.373 5.574 -4.606 1.00 97.31 122 VAL A C 1
ATOM 912 O O . VAL A 1 122 ? 5.196 5.337 -4.343 1.00 97.31 122 VAL A O 1
ATOM 915 N N . SER A 1 123 ? 6.731 6.286 -5.680 1.00 96.75 123 SER A N 1
ATOM 916 C CA . SER A 1 123 ? 5.755 6.841 -6.626 1.00 96.75 123 SER A CA 1
ATOM 917 C C . SER A 1 123 ? 4.952 5.744 -7.329 1.00 96.75 123 SER A C 1
ATOM 919 O O . SER A 1 123 ? 3.730 5.847 -7.412 1.00 96.75 123 SER A O 1
ATOM 921 N N . GLY A 1 124 ? 5.610 4.669 -7.774 1.00 97.94 124 GLY A N 1
ATOM 922 C CA . GLY A 1 124 ? 4.957 3.535 -8.427 1.00 97.94 124 GLY A CA 1
ATOM 923 C C . GLY A 1 124 ? 3.920 2.860 -7.530 1.00 97.94 124 GLY A C 1
ATOM 924 O O . GLY A 1 124 ? 2.789 2.643 -7.955 1.00 97.94 124 GLY A O 1
ATOM 925 N N . VAL A 1 125 ? 4.256 2.614 -6.261 1.00 98.25 125 VAL A N 1
ATOM 926 C CA . VAL A 1 125 ? 3.326 1.999 -5.299 1.00 98.25 125 VAL A CA 1
ATOM 927 C C . VAL A 1 125 ? 2.157 2.928 -4.966 1.00 98.25 125 VAL A C 1
ATOM 929 O O . VAL A 1 125 ? 1.015 2.474 -4.939 1.00 98.25 125 VAL A O 1
ATOM 932 N N . LEU A 1 126 ? 2.394 4.230 -4.775 1.00 97.81 126 LEU A N 1
ATOM 933 C CA . LEU A 1 126 ? 1.312 5.199 -4.547 1.00 97.81 126 LEU A CA 1
ATOM 934 C C . LEU A 1 126 ? 0.366 5.304 -5.755 1.00 97.81 126 LEU A C 1
ATOM 936 O O . LEU A 1 126 ? -0.850 5.379 -5.580 1.00 97.81 126 LEU A O 1
ATOM 940 N N . GLN A 1 127 ? 0.901 5.275 -6.978 1.00 97.94 127 GLN A N 1
ATOM 941 C CA . GLN A 1 127 ? 0.086 5.260 -8.196 1.00 97.94 127 GLN A CA 1
ATOM 942 C C . GLN A 1 127 ? -0.722 3.967 -8.326 1.00 97.94 127 GLN A C 1
ATOM 944 O O . GLN A 1 127 ? -1.910 4.026 -8.636 1.00 97.94 127 GLN A O 1
ATOM 949 N N . ALA A 1 128 ? -0.107 2.815 -8.046 1.00 98.25 128 ALA A N 1
ATOM 950 C CA . ALA A 1 128 ? -0.783 1.523 -8.056 1.00 98.25 128 ALA A CA 1
ATOM 951 C C . ALA A 1 128 ? -1.934 1.476 -7.039 1.00 98.25 128 ALA A C 1
ATOM 953 O O . ALA A 1 128 ? -3.032 1.043 -7.380 1.00 98.25 128 ALA A O 1
ATOM 954 N N . LEU A 1 129 ? -1.727 1.996 -5.823 1.00 98.00 129 LEU A N 1
ATOM 955 C CA . LEU A 1 129 ? -2.785 2.138 -4.814 1.00 98.00 129 LEU A CA 1
ATOM 956 C C . LEU A 1 129 ? -3.914 3.064 -5.284 1.00 98.00 129 LEU A C 1
ATOM 958 O O . LEU A 1 129 ? -5.082 2.742 -5.089 1.00 98.00 129 LEU A O 1
ATOM 962 N N . GLY A 1 130 ? -3.585 4.170 -5.957 1.00 96.75 130 GLY A N 1
ATOM 963 C CA . GLY A 1 130 ? -4.572 5.089 -6.534 1.00 96.75 130 GLY A CA 1
ATOM 964 C C . GLY A 1 130 ? -5.430 4.485 -7.653 1.00 96.75 130 GLY A C 1
ATOM 965 O O . GLY A 1 130 ? -6.479 5.039 -7.974 1.00 96.75 130 GLY A O 1
ATOM 966 N N . ARG A 1 131 ? -5.014 3.353 -8.236 1.00 95.81 131 ARG A N 1
ATOM 967 C CA . ARG A 1 131 ? -5.789 2.592 -9.231 1.00 95.81 131 ARG A CA 1
ATOM 968 C C . ARG A 1 131 ? -6.724 1.557 -8.597 1.00 95.81 131 ARG A C 1
ATOM 970 O O . ARG A 1 131 ? -7.591 1.030 -9.291 1.00 95.81 131 ARG A O 1
ATOM 977 N N . VAL A 1 132 ? -6.577 1.257 -7.303 1.00 95.62 132 VAL A N 1
ATOM 978 C CA . VAL A 1 132 ? -7.446 0.303 -6.600 1.00 95.62 132 VAL A CA 1
ATOM 979 C C . VAL A 1 132 ? -8.785 0.976 -6.253 1.00 95.62 132 VAL A C 1
ATOM 981 O O . VAL A 1 132 ? -8.792 2.041 -5.630 1.00 95.62 132 VAL A O 1
ATOM 984 N N . PRO A 1 133 ? -9.939 0.374 -6.600 1.00 93.44 133 PRO A N 1
ATOM 985 C CA . PRO A 1 133 ? -11.245 0.936 -6.265 1.00 93.44 133 PRO A CA 1
ATOM 986 C C . PRO A 1 133 ? -11.446 1.124 -4.755 1.00 93.44 133 PRO A C 1
ATOM 988 O O . PRO A 1 133 ? -11.132 0.246 -3.954 1.00 93.44 133 PRO A O 1
ATOM 991 N N . GLY A 1 134 ? -12.019 2.266 -4.366 1.00 92.62 134 GLY A N 1
ATOM 992 C CA . GLY A 1 134 ? -12.323 2.583 -2.965 1.00 92.62 134 GLY A CA 1
ATOM 993 C C . GLY A 1 134 ? -11.155 3.171 -2.166 1.00 92.62 134 GLY A C 1
ATOM 994 O O . GLY A 1 134 ? -11.336 3.483 -0.985 1.00 92.62 134 GLY A O 1
ATOM 995 N N . LEU A 1 135 ? -9.992 3.354 -2.802 1.00 95.19 135 LEU A N 1
ATOM 996 C CA . LEU A 1 135 ? -8.834 4.027 -2.224 1.00 95.19 135 LEU A CA 1
ATOM 997 C C . LEU A 1 135 ? -8.734 5.475 -2.704 1.00 95.19 135 LEU A C 1
ATOM 999 O O . LEU A 1 135 ? -9.065 5.805 -3.842 1.00 95.19 135 LEU A O 1
ATOM 1003 N N . ARG A 1 136 ? -8.224 6.342 -1.832 1.00 95.38 136 ARG A N 1
ATOM 1004 C CA . ARG A 1 136 ? -7.840 7.714 -2.172 1.00 95.38 136 ARG A CA 1
ATOM 1005 C C . ARG A 1 136 ? -6.567 8.120 -1.427 1.00 95.38 136 ARG A C 1
ATOM 1007 O O . ARG A 1 136 ? -6.341 7.623 -0.325 1.00 95.38 136 ARG A O 1
ATOM 1014 N N . PRO A 1 137 ? -5.766 9.054 -1.961 1.00 95.06 137 PRO A N 1
ATOM 1015 C CA . PRO A 1 137 ? -4.687 9.655 -1.191 1.00 95.06 137 PRO A CA 1
ATOM 1016 C C . PRO A 1 137 ? -5.225 10.294 0.095 1.00 95.06 137 PRO A C 1
ATOM 1018 O O . PRO A 1 137 ? -6.301 10.909 0.094 1.00 95.06 137 PRO A O 1
ATOM 1021 N N . ALA A 1 138 ? -4.486 10.143 1.190 1.00 91.75 138 ALA A N 1
ATOM 1022 C CA . ALA A 1 138 ? -4.794 10.831 2.432 1.00 91.75 138 ALA A CA 1
ATOM 1023 C C . ALA A 1 138 ? -4.536 12.338 2.286 1.00 91.75 138 ALA A C 1
ATOM 1025 O O . ALA A 1 138 ? -3.600 12.771 1.609 1.00 91.75 138 ALA A O 1
ATOM 1026 N N . GLU A 1 139 ? -5.352 13.147 2.956 1.00 80.31 139 GLU A N 1
ATOM 1027 C CA . GLU A 1 139 ? -5.054 14.569 3.129 1.00 80.31 139 GLU A CA 1
ATOM 1028 C C . GLU A 1 139 ? -3.876 14.738 4.097 1.00 80.31 139 GLU A C 1
ATOM 1030 O O . GLU A 1 139 ? -3.587 13.857 4.913 1.00 80.31 139 GLU A O 1
ATOM 1035 N N . ALA A 1 140 ? -3.175 15.872 4.019 1.00 70.06 140 ALA A N 1
ATOM 1036 C CA . ALA A 1 140 ? -2.013 16.129 4.863 1.00 70.06 140 ALA A CA 1
ATOM 1037 C C . ALA A 1 140 ? -2.365 15.976 6.356 1.00 70.06 140 ALA A C 1
ATOM 1039 O O . ALA A 1 140 ? -3.121 16.763 6.914 1.00 70.06 140 ALA A O 1
ATOM 1040 N N . GLY A 1 141 ? -1.791 14.959 7.005 1.00 58.06 141 GLY A N 1
ATOM 1041 C CA . GLY A 1 141 ? -2.003 14.675 8.426 1.00 58.06 141 GLY A CA 1
ATOM 1042 C C . GLY A 1 141 ? -3.144 13.706 8.754 1.00 58.06 141 GLY A C 1
ATOM 1043 O O . GLY A 1 141 ? -3.232 13.311 9.911 1.00 58.06 141 GLY A O 1
ATOM 1044 N N . ALA A 1 142 ? -3.952 13.267 7.781 1.00 58.19 142 ALA A N 1
ATOM 1045 C CA . ALA A 1 142 ? -5.055 12.325 8.021 1.00 58.19 142 ALA A CA 1
ATOM 1046 C C . ALA A 1 142 ? -4.577 10.918 8.441 1.00 58.19 142 ALA A C 1
ATOM 1048 O O . ALA A 1 142 ? -5.269 10.227 9.178 1.00 58.19 142 ALA A O 1
ATOM 1049 N N . ASP A 1 143 ? -3.353 10.539 8.062 1.00 56.06 143 ASP A N 1
ATOM 1050 C CA . ASP A 1 143 ? -2.714 9.282 8.475 1.00 56.06 143 ASP A CA 1
ATOM 1051 C C . ASP A 1 143 ? -2.024 9.377 9.849 1.00 56.06 143 ASP A C 1
ATOM 1053 O O . ASP A 1 143 ? -1.255 8.485 10.205 1.00 56.06 143 ASP A O 1
ATOM 1057 N N . ARG A 1 144 ? -2.242 10.447 10.632 1.00 57.03 144 ARG A N 1
ATOM 1058 C CA . ARG A 1 144 ? -1.825 10.518 12.043 1.00 57.03 144 ARG A CA 1
ATOM 1059 C C . ARG A 1 144 ? -2.955 9.944 12.895 1.00 57.03 144 ARG A C 1
ATOM 1061 O O . ARG A 1 144 ? -3.946 10.611 13.153 1.00 57.03 144 ARG A O 1
ATOM 1068 N N . GLY A 1 145 ? -2.821 8.688 13.297 1.00 50.56 145 GLY A N 1
ATOM 1069 C CA . GLY A 1 145 ? -3.755 8.017 14.193 1.00 50.56 145 GLY A CA 1
ATOM 1070 C C . GLY A 1 145 ? -3.882 8.780 15.507 1.00 50.56 145 GLY A C 1
ATOM 1071 O O . GLY A 1 145 ? -2.961 9.486 15.920 1.00 50.56 145 GLY A O 1
ATOM 1072 N N . SER A 1 146 ? -5.009 8.606 16.193 1.00 42.28 146 SER A N 1
ATOM 1073 C CA . SER A 1 146 ? -5.303 9.185 17.512 1.00 42.28 146 SER A CA 1
ATOM 1074 C C . SER A 1 146 ? -4.453 8.589 18.649 1.00 42.28 146 SER A C 1
ATOM 1076 O O . SER A 1 146 ? -4.852 8.603 19.808 1.00 42.28 146 SER A O 1
ATOM 1078 N N . ALA A 1 147 ? -3.285 8.026 18.337 1.00 40.97 147 ALA A N 1
ATOM 1079 C CA . ALA A 1 147 ? -2.418 7.322 19.268 1.00 40.97 147 ALA A CA 1
ATOM 1080 C C . ALA A 1 147 ? -1.556 8.299 20.087 1.00 40.97 147 ALA A C 1
ATOM 1082 O O . ALA A 1 147 ? -0.331 8.269 20.006 1.00 40.97 147 ALA A O 1
ATOM 1083 N N . GLN A 1 148 ? -2.202 9.164 20.868 1.00 39.69 148 GLN A N 1
ATOM 1084 C CA . GLN A 1 148 ? -1.607 9.907 21.980 1.00 39.69 148 GLN A CA 1
ATOM 1085 C C . GLN A 1 148 ? -2.701 10.172 23.018 1.00 39.69 148 GLN A C 1
ATOM 1087 O O . GLN A 1 148 ? -3.253 11.257 23.018 1.00 39.69 148 GLN A O 1
ATOM 1092 N N . GLU A 1 149 ? -3.049 9.179 23.844 1.00 35.94 149 GLU A N 1
ATOM 1093 C CA . GLU A 1 149 ? -3.732 9.351 25.145 1.00 35.94 149 GLU A CA 1
ATOM 1094 C C . GLU A 1 149 ? -3.993 7.963 25.761 1.00 35.94 149 GLU A C 1
ATOM 1096 O O . GLU A 1 149 ? -5.079 7.411 25.640 1.00 35.94 149 GLU A O 1
ATOM 1101 N N . HIS A 1 150 ? -2.959 7.345 26.339 1.00 37.31 150 HIS A N 1
ATOM 1102 C CA . HIS A 1 150 ? -3.047 6.372 27.442 1.00 37.31 150 HIS A CA 1
ATOM 1103 C C . HIS A 1 150 ? -1.617 6.116 27.941 1.00 37.31 150 HIS A C 1
ATOM 1105 O O . HIS A 1 150 ? -0.943 5.179 27.510 1.00 37.31 150 HIS A O 1
ATOM 1111 N N . THR A 1 151 ? -1.164 7.011 28.817 1.00 36.50 151 THR A N 1
ATOM 1112 C CA . THR A 1 151 ? -0.138 6.745 29.831 1.00 36.50 151 THR A CA 1
ATOM 1113 C C . THR A 1 151 ? -0.771 7.056 31.175 1.00 36.50 151 THR A C 1
ATOM 1115 O O . THR A 1 151 ? -1.492 8.079 31.232 1.00 36.50 151 THR A O 1
#

Nearest PDB structures (foldseek):
  1xzq-assembly1_B  TM=9.192E-01  e=5.695E-10  Thermotoga maritima
  1xzp-assembly1_B  TM=8.334E-01  e=1.334E-10  Thermotoga maritima
  3geh-assembly1_A-2  TM=8.854E-01  e=8.856E-10  Nostoc sp. PCC 7120 = FACHB-418
  3gei-assembly1_A-2  TM=8.989E-01  e=6.260E-09  Chlorobaculum tepidum
  1xzp-assembly1_A  TM=9.253E-01  e=2.671E-08  Thermotoga maritima

InterPro domains:
  IPR018948 GTP-binding protein TrmE, N-terminal [PF10396] (35-141)
  IPR018948 GTP-binding protein TrmE, N-terminal [cd14858] (34-141)
  IPR027266 Aminomethyltransferase superfamily [G3DSA:3.30.1360.120] (29-142)

Secondary structure (DSSP, 8-state):
-------------------------------TTPEEEEE-SPSSS-SEEEEEEESTTHHHHHHHHEES-SPPPTT--EEEEEE-TTT--EEEEEEEEEE-TTSSSSSS-EEEEEEE--HHHHHHHHHHHHTSTTEEEPPTTTT--S-----

Organism: Rousettus aegypti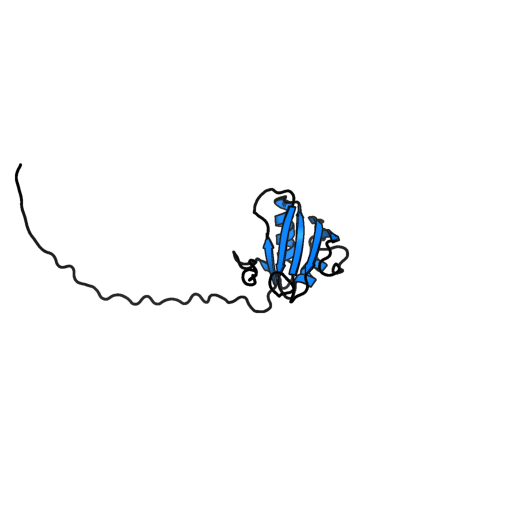acus (NCBI:txid9407)